Protein A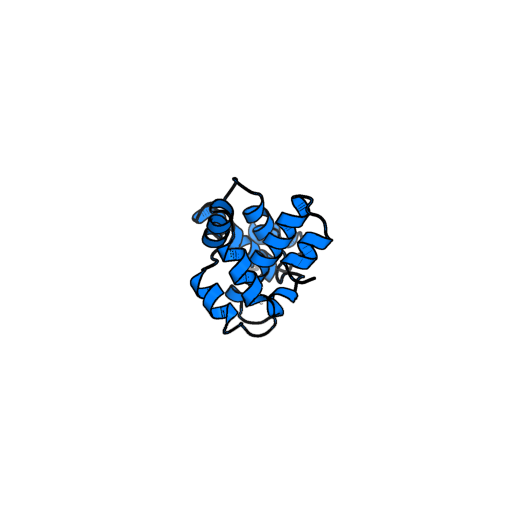F-A0A7S1G8Y1-F1 (afdb_monomer_lite)

Organism: NCBI:txid1486930

Secondary structure (DSSP, 8-state):
------------HHHHHHSSSSS-HHHHHHHHHHHHHHHHH----SSTHHHHHHHS-SS-S-GGGGG-HHHHHHHHHTS-HHHHHHHHHTT--HHHHHHHHHSPPPTT-SHHHHHHHHHHHHHHHHHHHHTT--HHHHHHHHT-

InterPro domains:
  IPR002298 DNA polymerase A [PTHR10133] (12-143)
  IPR048960 POLQ-like, helical domain [PF21099] (28-143)

Foldseek 3Di:
DDDDPPPDDDQDPLRVVVVDDPDDPVQSVVLVVQVVLCVVLHDQPVACLLVQLSVADVQHPDLCCQVQLLLLLVVLVPDDPSLVVSCVSSPHDSVVSVVCSPVNDPRVDPPPVNSSSSSSLVSVLVRCVVVVHDPVVSCVSRPD

Sequence (144 aa):
AGLEPSRLLRATTLGVATSRPTLQLTTALAVLADLRHARAHGFAVDSDLHLLFLLTPRPPPIQTVDQFWQRFQRIFDGLPAGLRRVGTLVGISAERLRHWAHHPPPFGGGGAEAERYRRFFAALVLLDVIEEKKVATVASEYGQ

Radius of gyration: 18.81 Å; chains: 1; bounding box: 52×34×62 Å

Structure (mmCIF, N/CA/C/O backbone):
data_AF-A0A7S1G8Y1-F1
#
_entry.id   AF-A0A7S1G8Y1-F1
#
loop_
_atom_site.group_PDB
_atom_site.id
_atom_site.type_symbol
_atom_site.label_atom_id
_atom_site.label_alt_id
_atom_site.label_comp_id
_atom_site.label_asym_id
_atom_site.label_entity_id
_atom_site.label_seq_id
_atom_site.pdbx_PDB_ins_code
_atom_site.Cartn_x
_atom_site.Cartn_y
_atom_site.Cartn_z
_atom_site.occupancy
_atom_site.B_iso_or_equiv
_atom_site.auth_seq_id
_atom_site.auth_comp_id
_atom_site.auth_asym_id
_atom_site.auth_atom_id
_atom_site.pdbx_PDB_model_num
ATOM 1 N N . ALA A 1 1 ? 38.124 13.990 -41.630 1.00 40.41 1 ALA A N 1
ATOM 2 C CA . ALA A 1 1 ? 37.308 12.870 -41.125 1.00 40.41 1 ALA A CA 1
ATOM 3 C C . ALA A 1 1 ? 35.914 13.413 -40.848 1.00 40.41 1 ALA A C 1
ATOM 5 O O . ALA A 1 1 ? 35.778 14.264 -39.978 1.00 40.41 1 ALA A O 1
ATOM 6 N N . GLY A 1 2 ? 34.935 13.056 -41.683 1.00 46.19 2 GLY A N 1
ATOM 7 C CA . GLY A 1 2 ? 33.567 13.562 -41.583 1.00 46.19 2 GLY A CA 1
ATOM 8 C C . GLY A 1 2 ? 32.879 12.995 -40.348 1.00 46.19 2 GLY A C 1
ATOM 9 O O . GLY A 1 2 ? 32.846 11.782 -40.164 1.00 46.19 2 GLY A O 1
ATOM 10 N N . LEU A 1 3 ? 32.373 13.873 -39.486 1.00 56.28 3 LEU A N 1
ATOM 11 C CA . LEU A 1 3 ? 31.425 13.486 -38.451 1.00 56.28 3 LEU A CA 1
ATOM 12 C C . LEU A 1 3 ? 30.103 13.177 -39.159 1.00 56.28 3 LEU A C 1
ATOM 14 O O . LEU A 1 3 ? 29.424 14.088 -39.628 1.00 56.28 3 LEU A O 1
ATOM 18 N N . GLU A 1 4 ? 29.791 11.886 -39.275 1.00 58.66 4 GLU A N 1
ATOM 19 C CA . GLU A 1 4 ? 28.473 11.374 -39.659 1.00 58.66 4 GLU A CA 1
ATOM 20 C C . GLU A 1 4 ? 27.375 12.129 -38.894 1.00 58.66 4 GLU A C 1
ATOM 22 O O . GLU A 1 4 ? 27.573 12.418 -37.706 1.00 58.66 4 GLU A O 1
ATOM 27 N N . PRO A 1 5 ? 26.233 12.456 -39.533 1.00 55.03 5 PRO A N 1
ATOM 28 C CA . PRO A 1 5 ? 25.178 13.234 -38.906 1.00 55.03 5 PRO A CA 1
ATOM 29 C C . PRO A 1 5 ? 24.792 12.558 -37.596 1.00 55.03 5 PRO A C 1
ATOM 31 O O . PRO A 1 5 ? 24.310 11.424 -37.548 1.00 55.03 5 PRO A O 1
ATOM 34 N N . SER A 1 6 ? 25.098 13.271 -36.523 1.00 58.56 6 SER A N 1
ATOM 35 C CA . SER A 1 6 ? 24.858 12.922 -35.139 1.00 58.56 6 SER A CA 1
ATOM 36 C C . SER A 1 6 ? 23.475 12.292 -35.007 1.00 58.56 6 SER A C 1
ATOM 38 O O . SER A 1 6 ? 22.471 12.918 -35.341 1.00 58.56 6 SER A O 1
ATOM 40 N N . ARG A 1 7 ? 23.408 11.041 -34.529 1.00 65.00 7 ARG A N 1
ATOM 41 C CA . ARG A 1 7 ? 22.146 10.394 -34.142 1.00 65.00 7 ARG A CA 1
ATOM 42 C C . ARG A 1 7 ? 21.418 11.328 -33.176 1.00 65.00 7 ARG A C 1
ATOM 44 O O . ARG A 1 7 ? 21.770 11.397 -32.000 1.00 65.00 7 ARG A O 1
ATOM 51 N N . LEU A 1 8 ? 20.441 12.073 -33.685 1.00 79.94 8 LEU A N 1
ATOM 52 C CA . LEU A 1 8 ? 19.657 13.021 -32.906 1.00 79.94 8 LEU A CA 1
ATOM 53 C C . LEU A 1 8 ? 18.824 12.229 -31.894 1.00 79.94 8 LEU A C 1
ATOM 55 O O . LEU A 1 8 ? 17.793 11.648 -32.227 1.00 79.94 8 LEU A O 1
ATOM 59 N N . LEU A 1 9 ? 19.297 12.172 -30.649 1.00 83.00 9 LEU A N 1
ATOM 60 C CA . LEU A 1 9 ? 18.552 11.591 -29.540 1.00 83.00 9 LEU A CA 1
ATOM 61 C C . LEU A 1 9 ? 17.440 12.562 -29.138 1.00 83.00 9 LEU A C 1
ATOM 63 O O . LEU A 1 9 ? 17.706 13.701 -28.754 1.00 83.00 9 LEU A O 1
ATOM 67 N N . ARG A 1 10 ? 16.187 12.106 -29.205 1.00 85.75 10 ARG A N 1
ATOM 68 C CA . ARG A 1 10 ? 15.021 12.862 -28.738 1.00 85.75 10 ARG A CA 1
ATOM 69 C C . ARG A 1 10 ? 14.449 12.195 -27.496 1.00 85.75 10 ARG A C 1
ATOM 71 O O . ARG A 1 10 ? 14.230 10.985 -27.485 1.00 85.75 10 ARG A O 1
ATOM 78 N N . ALA A 1 11 ? 14.195 12.985 -26.457 1.00 84.06 11 ALA A N 1
ATOM 79 C CA . ALA A 1 11 ? 13.552 12.480 -25.254 1.00 84.06 11 ALA A CA 1
ATOM 80 C C . ALA A 1 11 ? 12.153 11.929 -25.584 1.00 84.06 11 ALA A C 1
ATOM 82 O O . ALA A 1 11 ? 11.384 12.546 -26.324 1.00 84.06 11 ALA A O 1
ATOM 83 N N . THR A 1 12 ? 11.823 10.761 -25.030 1.00 88.25 12 THR A N 1
ATOM 84 C CA . THR A 1 12 ? 10.472 10.183 -25.104 1.00 88.25 12 THR A CA 1
ATOM 85 C C . THR A 1 12 ? 9.502 10.985 -24.233 1.00 88.25 12 THR A C 1
ATOM 87 O O . THR A 1 12 ? 9.942 11.759 -23.390 1.00 88.25 12 THR A O 1
ATOM 90 N N . THR A 1 13 ? 8.183 10.784 -24.353 1.00 87.00 13 THR A N 1
ATOM 91 C CA . THR A 1 13 ? 7.205 11.436 -23.453 1.00 87.00 13 THR A CA 1
ATOM 92 C C . THR A 1 13 ? 7.492 11.140 -21.982 1.00 87.00 13 THR A C 1
ATOM 94 O O . THR A 1 13 ? 7.416 12.040 -21.152 1.00 87.00 13 THR A O 1
ATOM 97 N N . LEU A 1 14 ? 7.888 9.899 -21.668 1.00 84.19 14 LEU A N 1
ATOM 98 C CA . LEU A 1 14 ? 8.368 9.547 -20.334 1.00 84.19 14 LEU A CA 1
ATOM 99 C C . LEU A 1 14 ? 9.633 10.336 -19.993 1.00 84.19 14 LEU A C 1
ATOM 101 O O . LEU A 1 14 ? 9.671 10.960 -18.946 1.00 84.19 14 LEU A O 1
ATOM 105 N N . GLY A 1 15 ? 10.619 10.362 -20.895 1.00 83.88 15 GLY A N 1
ATOM 106 C CA . GLY A 1 15 ? 11.862 11.114 -20.720 1.00 83.88 15 GLY A CA 1
ATOM 107 C C . GLY A 1 15 ? 11.631 12.603 -20.458 1.00 83.88 15 GLY A C 1
ATOM 108 O O . GLY A 1 15 ? 12.273 13.169 -19.584 1.00 83.88 15 GLY A O 1
ATOM 109 N N . VAL A 1 16 ? 10.674 13.228 -21.148 1.00 85.00 16 VAL A N 1
ATOM 110 C CA . VAL A 1 16 ? 10.263 14.621 -20.920 1.00 85.00 16 VAL A CA 1
ATOM 111 C C . VAL A 1 16 ? 9.557 14.767 -19.569 1.00 85.00 16 VAL A C 1
ATOM 113 O O . VAL A 1 16 ? 9.909 15.660 -18.801 1.00 85.00 16 VAL A O 1
ATOM 116 N N . ALA A 1 17 ? 8.624 13.874 -19.233 1.00 81.94 17 ALA A N 1
ATOM 117 C CA . ALA A 1 17 ? 7.931 13.887 -17.943 1.00 81.94 17 ALA A CA 1
ATOM 118 C C . ALA A 1 17 ? 8.887 13.675 -16.753 1.00 81.94 17 ALA A C 1
ATOM 120 O O . ALA A 1 17 ? 8.696 14.288 -15.708 1.00 81.94 17 ALA A O 1
ATOM 121 N N . THR A 1 18 ? 9.939 12.865 -16.917 1.00 78.88 18 THR A N 1
ATOM 122 C CA . THR A 1 18 ? 10.990 12.638 -15.911 1.00 78.88 18 THR A CA 1
ATOM 123 C C . THR A 1 18 ? 12.106 13.675 -15.962 1.00 78.88 18 THR A C 1
ATOM 125 O O . THR A 1 18 ? 12.836 13.810 -14.991 1.00 78.88 18 THR A O 1
ATOM 128 N N . SER A 1 19 ? 12.250 14.422 -17.063 1.00 72.69 19 SER A N 1
ATOM 129 C CA . SER A 1 19 ? 13.254 15.495 -17.173 1.00 72.69 19 SER A CA 1
ATOM 130 C C . SER A 1 19 ? 12.957 16.679 -16.253 1.00 72.69 19 SER A C 1
ATOM 132 O O . SER A 1 19 ? 13.813 17.540 -16.068 1.00 72.69 19 SER A O 1
ATOM 134 N N . ARG A 1 20 ? 11.736 16.738 -15.702 1.00 65.62 20 ARG A N 1
ATOM 135 C CA . ARG A 1 20 ? 11.214 17.880 -14.951 1.00 65.62 20 ARG A CA 1
ATOM 136 C C . ARG A 1 20 ? 10.848 17.686 -13.467 1.00 65.62 20 ARG A C 1
ATOM 138 O O . ARG A 1 20 ? 10.391 18.683 -12.917 1.00 65.62 20 ARG A O 1
ATOM 145 N N . PRO A 1 21 ? 11.072 16.558 -12.756 1.00 57.44 21 PRO A N 1
ATOM 146 C CA . PRO A 1 21 ? 10.868 16.599 -11.305 1.00 57.44 21 PRO A CA 1
ATOM 147 C C . PRO A 1 21 ? 11.940 15.928 -10.432 1.00 57.44 21 PRO A C 1
ATOM 149 O O . PRO A 1 21 ? 12.730 15.093 -10.855 1.00 57.44 21 PRO A O 1
ATOM 152 N N . THR A 1 22 ? 11.851 16.314 -9.162 1.00 65.12 22 THR A N 1
ATOM 153 C CA . THR A 1 22 ? 12.430 15.876 -7.876 1.00 65.12 22 THR A CA 1
ATOM 154 C C . THR A 1 22 ? 12.560 14.364 -7.597 1.00 65.12 22 THR A C 1
ATOM 156 O O . THR A 1 22 ? 12.788 13.976 -6.452 1.00 65.12 22 THR A O 1
ATOM 159 N N . LEU A 1 23 ? 12.420 13.492 -8.598 1.00 68.75 23 LEU A N 1
ATOM 160 C CA . LEU A 1 23 ? 12.426 12.032 -8.469 1.00 68.75 23 LEU A CA 1
ATOM 161 C C . LEU A 1 23 ? 13.550 11.421 -9.312 1.00 68.75 23 LEU A C 1
ATOM 163 O O . LEU A 1 23 ? 13.747 11.784 -10.469 1.00 68.75 23 LEU A O 1
ATOM 167 N N . GLN A 1 24 ? 14.262 10.441 -8.756 1.00 82.44 24 GLN A N 1
ATOM 168 C CA . GLN A 1 24 ? 15.262 9.681 -9.507 1.00 82.44 24 GLN A CA 1
ATOM 169 C C . GLN A 1 24 ? 14.594 8.859 -10.627 1.00 82.44 24 GLN A C 1
ATOM 171 O O . GLN A 1 24 ? 13.465 8.388 -10.477 1.00 82.44 24 GLN A O 1
ATOM 176 N N . LEU A 1 25 ? 15.293 8.648 -11.753 1.00 84.94 25 LEU A N 1
ATOM 177 C CA . LEU A 1 25 ? 14.766 7.903 -12.913 1.00 84.94 25 LEU A CA 1
ATOM 178 C C . LEU A 1 25 ? 14.268 6.498 -12.535 1.00 84.94 25 LEU A C 1
ATOM 180 O O . LEU A 1 25 ? 13.235 6.046 -13.026 1.00 84.94 25 LEU A O 1
ATOM 184 N N . THR A 1 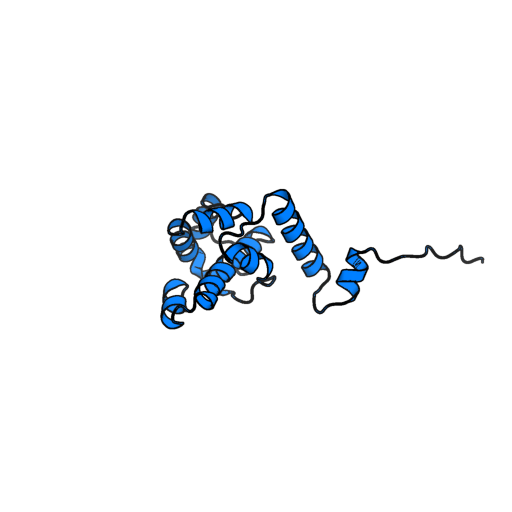26 ? 14.985 5.823 -11.637 1.00 84.69 26 THR A N 1
ATOM 185 C CA . THR A 1 26 ? 14.606 4.519 -11.078 1.00 84.69 26 THR A CA 1
ATOM 186 C C . THR A 1 26 ? 13.249 4.582 -10.377 1.00 84.69 26 THR A C 1
ATOM 188 O O . THR A 1 26 ? 12.371 3.764 -10.656 1.00 84.69 26 THR A O 1
ATOM 191 N N . THR A 1 27 ? 13.028 5.599 -9.543 1.00 83.88 27 THR A N 1
ATOM 192 C CA . THR A 1 27 ? 11.746 5.850 -8.875 1.00 83.88 27 THR A 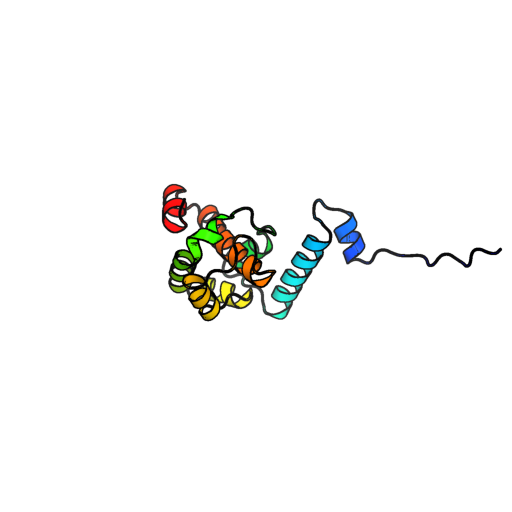CA 1
ATOM 193 C C . THR A 1 27 ? 10.640 6.155 -9.882 1.00 83.88 27 THR A C 1
ATOM 195 O O . THR A 1 27 ? 9.540 5.620 -9.763 1.00 83.88 27 THR A O 1
ATOM 198 N N . ALA A 1 28 ? 10.920 6.956 -10.912 1.00 86.44 28 ALA A N 1
ATOM 199 C CA . ALA A 1 28 ? 9.934 7.283 -11.940 1.00 86.44 28 ALA A CA 1
ATOM 200 C C . ALA A 1 28 ? 9.486 6.053 -12.749 1.00 86.44 28 ALA A C 1
ATOM 202 O O . ALA A 1 28 ? 8.295 5.896 -13.029 1.00 86.44 28 ALA A O 1
ATOM 203 N N . LEU A 1 29 ? 10.414 5.152 -13.088 1.00 89.00 29 LEU A N 1
ATOM 204 C CA . LEU A 1 29 ? 10.091 3.882 -13.744 1.00 89.00 29 LEU A CA 1
ATOM 205 C C . LEU A 1 29 ? 9.231 2.982 -12.849 1.00 89.00 29 LEU A C 1
ATOM 207 O O . LEU A 1 29 ? 8.270 2.387 -13.338 1.00 89.00 29 LEU A O 1
ATOM 211 N N . ALA A 1 30 ? 9.529 2.922 -11.549 1.00 87.50 30 ALA A N 1
ATOM 212 C CA . ALA A 1 30 ? 8.729 2.167 -10.587 1.00 87.50 30 ALA A CA 1
ATOM 213 C C . ALA A 1 30 ? 7.308 2.737 -10.441 1.00 87.50 30 ALA A C 1
ATOM 215 O O . ALA A 1 30 ? 6.336 1.986 -10.456 1.00 87.50 30 ALA A O 1
ATOM 216 N N . VAL A 1 31 ? 7.163 4.065 -10.374 1.00 88.75 31 VAL A N 1
ATOM 217 C CA . VAL A 1 31 ? 5.848 4.731 -10.355 1.00 88.75 31 VAL A CA 1
ATOM 218 C C . VAL A 1 31 ? 5.066 4.430 -11.632 1.00 88.75 31 VAL A C 1
ATOM 220 O O . VAL A 1 31 ? 3.893 4.070 -11.566 1.00 88.75 31 VAL A O 1
ATOM 223 N N . LEU A 1 32 ? 5.707 4.511 -12.802 1.00 90.31 32 LEU A N 1
ATOM 224 C CA . LEU A 1 32 ? 5.057 4.162 -14.064 1.00 90.31 32 LEU A CA 1
ATOM 225 C C . LEU A 1 32 ? 4.593 2.699 -14.089 1.00 90.31 32 LEU A C 1
ATOM 227 O O . LEU A 1 32 ? 3.528 2.413 -14.639 1.00 90.31 32 LEU A O 1
ATOM 231 N N . ALA A 1 33 ? 5.377 1.778 -13.525 1.00 91.25 33 ALA A N 1
ATOM 232 C CA . ALA A 1 33 ? 5.009 0.368 -13.435 1.00 91.25 33 ALA A CA 1
ATOM 233 C C . ALA A 1 33 ? 3.753 0.167 -12.575 1.00 91.25 33 ALA A C 1
ATOM 235 O O . ALA A 1 33 ? 2.816 -0.490 -13.028 1.00 91.25 33 ALA A O 1
ATOM 236 N N . ASP A 1 34 ? 3.682 0.799 -11.402 1.00 92.19 34 ASP A N 1
ATOM 237 C CA . ASP A 1 34 ? 2.496 0.749 -10.540 1.00 92.19 34 ASP A CA 1
ATOM 238 C C . ASP A 1 34 ? 1.261 1.359 -11.221 1.00 92.19 34 ASP A C 1
ATOM 240 O O . ASP A 1 34 ? 0.186 0.763 -11.199 1.00 92.19 34 ASP A O 1
ATOM 244 N N . LEU A 1 35 ? 1.407 2.504 -11.899 1.00 93.44 35 LEU A N 1
ATOM 245 C CA . LEU A 1 35 ? 0.300 3.134 -12.629 1.00 93.44 35 LEU A CA 1
ATOM 246 C C . LEU A 1 35 ? -0.207 2.255 -13.778 1.00 93.44 35 LEU A C 1
ATOM 248 O O . LEU A 1 35 ? -1.414 2.135 -13.999 1.00 93.44 35 LEU A O 1
ATOM 252 N N . ARG A 1 36 ? 0.704 1.607 -14.512 1.00 93.81 36 ARG A N 1
ATOM 253 C CA . ARG A 1 36 ? 0.339 0.638 -15.554 1.00 93.81 36 ARG A CA 1
ATOM 254 C C . ARG A 1 36 ? -0.363 -0.577 -14.960 1.00 93.81 36 ARG A C 1
ATOM 256 O O . ARG A 1 36 ? -1.337 -1.036 -15.552 1.00 93.81 36 ARG A O 1
ATOM 263 N N . HIS A 1 37 ? 0.098 -1.061 -13.808 1.00 93.12 37 HIS A N 1
ATOM 264 C CA . HIS A 1 37 ? -0.531 -2.167 -13.096 1.00 93.12 37 HIS A CA 1
ATOM 265 C C . HIS A 1 37 ? -1.964 -1.819 -12.684 1.00 93.12 37 HIS A C 1
ATOM 267 O O . HIS A 1 37 ? -2.878 -2.562 -13.035 1.00 93.12 37 HIS A O 1
ATOM 273 N N . ALA A 1 38 ? -2.171 -0.675 -12.026 1.00 94.25 38 ALA A N 1
ATOM 274 C CA . ALA A 1 38 ? -3.493 -0.201 -11.615 1.00 94.25 38 ALA A CA 1
ATOM 275 C C . ALA A 1 38 ? -4.436 -0.019 -12.814 1.00 94.25 38 ALA A C 1
ATOM 277 O O . ALA A 1 38 ? -5.596 -0.421 -12.770 1.00 94.25 38 ALA A O 1
ATOM 278 N N . ARG A 1 39 ? -3.933 0.513 -13.936 1.00 94.44 39 ARG A N 1
ATOM 279 C CA . ARG A 1 39 ? -4.732 0.655 -15.162 1.00 94.44 39 ARG A CA 1
ATOM 280 C C . ARG A 1 39 ? -5.142 -0.692 -15.765 1.00 94.44 39 ARG A C 1
ATOM 282 O O . ARG A 1 39 ? -6.226 -0.789 -16.323 1.00 94.44 39 ARG A O 1
ATOM 289 N N . ALA A 1 40 ? -4.273 -1.700 -15.699 1.00 94.31 40 ALA A N 1
ATOM 290 C CA . ALA A 1 40 ? -4.527 -3.012 -16.291 1.00 94.31 40 ALA A CA 1
ATOM 291 C C . ALA A 1 40 ? -5.411 -3.914 -15.413 1.00 94.31 40 ALA A C 1
ATOM 293 O O . ALA A 1 40 ? -6.225 -4.660 -15.946 1.00 94.31 40 ALA A O 1
ATOM 294 N N . HIS A 1 41 ? -5.264 -3.838 -14.088 1.00 91.06 41 HIS A N 1
ATOM 295 C CA . HIS A 1 41 ? -5.924 -4.745 -13.137 1.00 91.06 41 HIS A CA 1
ATOM 296 C C . HIS A 1 41 ? -7.087 -4.093 -12.380 1.00 91.06 41 HIS A C 1
ATOM 298 O O . HIS A 1 41 ? -7.772 -4.759 -11.609 1.00 91.06 41 HIS A O 1
ATOM 304 N N . GLY A 1 42 ? -7.330 -2.804 -12.620 1.00 92.88 42 GLY A N 1
ATOM 305 C CA . GLY A 1 42 ? -8.382 -2.032 -11.979 1.00 92.88 42 GLY A CA 1
ATOM 306 C C . GLY A 1 42 ? -7.863 -1.172 -10.830 1.00 92.88 42 GLY A C 1
ATOM 307 O O . GLY A 1 42 ? -6.936 -1.527 -10.098 1.00 92.88 42 GLY A O 1
ATOM 308 N N . PHE A 1 43 ? -8.509 -0.023 -10.669 1.00 94.31 43 PHE A N 1
ATOM 309 C CA . PHE A 1 43 ? -8.251 0.932 -9.602 1.00 94.31 43 PHE A CA 1
ATOM 310 C C . PHE A 1 43 ? -9.461 0.967 -8.666 1.00 94.31 43 PHE A C 1
ATOM 312 O O . PHE A 1 43 ? -10.602 1.048 -9.120 1.00 94.31 43 PHE A O 1
ATOM 319 N N . ALA A 1 44 ? -9.215 0.853 -7.363 1.00 95.12 44 ALA A N 1
ATOM 320 C CA . ALA A 1 44 ? -10.272 0.871 -6.361 1.00 95.12 44 ALA A CA 1
ATOM 321 C C . ALA A 1 44 ? -10.572 2.323 -5.985 1.00 95.12 44 ALA A C 1
ATOM 323 O O . ALA A 1 44 ? -9.664 3.040 -5.577 1.00 95.12 44 ALA A O 1
ATOM 324 N N . VAL A 1 45 ? -11.827 2.734 -6.162 1.00 93.19 45 VAL A N 1
ATOM 325 C CA . VAL A 1 45 ? -12.315 4.104 -5.908 1.00 93.19 45 VAL A CA 1
ATOM 326 C C . VAL A 1 45 ? -13.220 4.188 -4.679 1.00 93.19 45 VAL A C 1
ATOM 328 O O . VAL A 1 45 ? -13.656 5.265 -4.301 1.00 93.19 45 VAL A O 1
ATOM 331 N N . ASP A 1 46 ? -13.529 3.043 -4.075 1.00 92.38 46 ASP A N 1
ATOM 332 C CA . ASP A 1 46 ? -14.364 2.908 -2.883 1.00 92.38 46 ASP A CA 1
ATOM 333 C C . ASP A 1 46 ? -13.637 3.304 -1.588 1.00 92.38 46 ASP A C 1
ATOM 335 O O . ASP A 1 46 ? -14.275 3.434 -0.546 1.00 92.38 46 ASP A O 1
ATOM 339 N N . SER A 1 47 ? -12.318 3.509 -1.646 1.00 94.88 47 SER A N 1
ATOM 340 C CA . SER A 1 47 ? -11.529 4.111 -0.573 1.00 94.88 47 SER A CA 1
ATOM 341 C C . SER A 1 47 ? -10.266 4.782 -1.109 1.00 94.88 47 SER A C 1
ATOM 343 O O . SER A 1 47 ? -9.789 4.470 -2.204 1.00 94.88 47 SER A O 1
ATOM 345 N N . ASP A 1 48 ? -9.661 5.635 -0.286 1.00 97.38 48 ASP A N 1
ATOM 346 C CA . ASP A 1 48 ? -8.410 6.321 -0.621 1.00 97.38 48 ASP A CA 1
ATOM 347 C C . ASP A 1 48 ? -7.174 5.411 -0.536 1.00 97.38 48 ASP A C 1
ATOM 349 O O . ASP A 1 48 ? -6.083 5.802 -0.948 1.00 97.38 48 ASP A O 1
ATOM 353 N N . LEU A 1 49 ? -7.311 4.165 -0.063 1.00 97.94 49 LEU A N 1
ATOM 354 C CA . LEU A 1 49 ? -6.173 3.273 0.185 1.00 97.94 49 LEU A CA 1
ATOM 355 C C . LEU A 1 49 ? -5.352 2.975 -1.079 1.00 97.94 49 LEU A C 1
ATOM 357 O O . LEU A 1 49 ? -4.123 2.928 -1.017 1.00 97.94 49 LEU A O 1
ATOM 361 N N . HIS A 1 50 ? -6.000 2.780 -2.234 1.00 97.38 50 HIS A N 1
ATOM 362 C CA . HIS A 1 50 ? -5.274 2.518 -3.484 1.00 97.38 50 HIS A CA 1
ATOM 363 C C . HIS A 1 50 ? -4.493 3.768 -3.914 1.00 97.38 50 HIS A C 1
ATOM 365 O O . HIS A 1 50 ? -3.324 3.671 -4.294 1.00 97.38 50 HIS A O 1
ATOM 371 N N . LEU A 1 51 ? -5.103 4.951 -3.793 1.00 96.25 51 LEU A N 1
ATOM 372 C CA . LEU A 1 51 ? -4.435 6.218 -4.075 1.00 96.25 51 LEU A CA 1
ATOM 373 C C . LEU A 1 51 ? -3.241 6.430 -3.135 1.00 96.25 51 LEU A C 1
ATOM 375 O O . LEU A 1 51 ? -2.135 6.701 -3.602 1.00 96.25 51 LEU A O 1
ATOM 379 N N . LEU A 1 52 ? -3.431 6.226 -1.831 1.00 96.56 52 LEU A N 1
ATOM 380 C CA . LEU A 1 52 ? -2.372 6.319 -0.828 1.00 96.56 52 LEU A CA 1
ATOM 381 C C . LEU A 1 52 ? -1.228 5.346 -1.109 1.00 96.56 52 LEU A C 1
ATOM 383 O O . LEU A 1 52 ? -0.064 5.732 -1.006 1.00 96.56 52 LEU A O 1
ATOM 387 N N . PHE A 1 53 ? -1.516 4.114 -1.536 1.00 95.56 53 PHE A N 1
ATOM 388 C CA . PHE A 1 53 ? -0.478 3.169 -1.950 1.00 95.56 53 PHE A CA 1
ATOM 389 C C . PHE A 1 53 ? 0.353 3.702 -3.128 1.00 95.56 53 PHE A C 1
ATOM 391 O O . PHE A 1 53 ? 1.581 3.600 -3.108 1.00 95.56 53 PHE A O 1
ATOM 398 N N . LEU A 1 54 ? -0.276 4.306 -4.142 1.00 94.19 54 LEU A N 1
ATOM 399 C CA . LEU A 1 54 ? 0.440 4.905 -5.277 1.00 94.19 54 LEU A CA 1
ATOM 400 C C . LEU A 1 54 ? 1.285 6.116 -4.857 1.00 94.19 54 LEU A C 1
ATOM 402 O O . LEU A 1 54 ? 2.391 6.286 -5.371 1.00 94.19 54 LEU A O 1
ATOM 406 N N . LEU A 1 55 ? 0.792 6.915 -3.906 1.00 91.81 55 LEU A N 1
ATOM 407 C CA . LEU A 1 55 ? 1.477 8.096 -3.371 1.00 91.81 55 LEU A CA 1
ATOM 408 C C . LEU A 1 55 ? 2.557 7.761 -2.333 1.00 91.81 55 LEU A C 1
ATOM 410 O O . LEU A 1 55 ? 3.427 8.588 -2.065 1.00 91.81 55 LEU A O 1
ATOM 414 N N . THR A 1 56 ? 2.538 6.554 -1.762 1.00 92.06 56 THR A N 1
ATOM 415 C CA . THR A 1 56 ? 3.513 6.140 -0.750 1.00 92.06 56 THR A CA 1
ATOM 416 C C . THR A 1 56 ? 4.919 6.080 -1.367 1.00 92.06 56 THR A C 1
ATOM 418 O O . THR A 1 56 ? 5.115 5.341 -2.345 1.00 92.06 56 THR A O 1
ATOM 421 N N . PRO A 1 57 ? 5.911 6.807 -0.810 1.00 86.44 57 PRO A N 1
ATOM 422 C CA . PRO A 1 57 ? 7.267 6.866 -1.353 1.00 86.44 57 PRO A CA 1
ATOM 423 C C . PRO A 1 57 ? 7.965 5.507 -1.482 1.00 86.44 57 PRO A C 1
ATOM 425 O O . PRO A 1 57 ? 7.561 4.506 -0.883 1.00 86.44 57 PRO A O 1
ATOM 428 N N . ARG A 1 58 ? 9.039 5.493 -2.279 1.00 84.19 58 ARG A N 1
ATOM 429 C CA . ARG A 1 58 ? 9.902 4.332 -2.530 1.00 84.19 58 ARG A CA 1
ATOM 430 C C . ARG A 1 58 ? 11.368 4.653 -2.242 1.00 84.19 58 ARG A C 1
ATOM 432 O O . ARG A 1 58 ? 11.909 5.510 -2.943 1.00 84.19 58 ARG A O 1
ATOM 439 N N . PRO A 1 59 ? 12.015 3.961 -1.286 1.00 77.50 59 PRO A N 1
ATOM 440 C CA . PRO A 1 59 ? 11.392 3.121 -0.257 1.00 77.50 59 PRO A CA 1
ATOM 441 C C . PRO A 1 59 ? 10.485 3.962 0.668 1.00 77.50 59 PRO A C 1
ATOM 443 O O . PRO A 1 59 ? 10.630 5.187 0.718 1.00 77.50 59 PRO A O 1
ATOM 446 N N . PRO A 1 60 ? 9.535 3.349 1.394 1.00 75.25 60 PRO A N 1
ATOM 447 C CA . PRO A 1 60 ? 8.723 4.093 2.347 1.00 75.25 60 PRO A CA 1
ATOM 448 C C . PRO A 1 60 ? 9.611 4.632 3.484 1.00 75.25 60 PRO A C 1
ATOM 450 O O . PRO A 1 60 ? 10.541 3.943 3.908 1.00 75.25 60 PRO A O 1
ATOM 453 N N . PRO A 1 61 ? 9.324 5.834 4.019 1.00 67.62 61 PRO A N 1
ATOM 454 C CA . PRO A 1 61 ? 10.111 6.421 5.110 1.00 67.62 61 PRO A CA 1
ATOM 455 C C . PRO A 1 61 ? 9.971 5.630 6.421 1.00 67.62 61 PRO A C 1
ATOM 457 O O . PRO A 1 61 ? 10.805 5.727 7.316 1.00 67.62 61 PRO A O 1
ATOM 460 N N . ILE A 1 62 ? 8.912 4.825 6.521 1.00 64.25 62 ILE A N 1
ATOM 461 C CA . ILE A 1 62 ? 8.583 4.001 7.675 1.00 64.25 62 ILE A CA 1
ATOM 462 C C . ILE A 1 62 ? 9.362 2.680 7.578 1.00 64.25 62 ILE A C 1
ATOM 464 O O . ILE A 1 62 ? 8.919 1.724 6.942 1.00 64.25 62 ILE A O 1
ATOM 468 N N . GLN A 1 63 ? 10.528 2.621 8.227 1.00 65.06 63 GLN A N 1
ATOM 469 C CA . GLN A 1 63 ? 11.320 1.388 8.366 1.00 65.06 63 GLN A CA 1
ATOM 470 C C . GLN A 1 63 ? 10.744 0.419 9.416 1.00 65.06 63 GLN A C 1
ATOM 472 O O . GLN A 1 63 ? 11.220 -0.702 9.555 1.00 65.06 63 GLN A O 1
ATOM 477 N N . THR A 1 64 ? 9.703 0.808 10.159 1.00 64.06 64 THR A N 1
ATOM 478 C CA . THR A 1 64 ? 9.173 -0.005 11.264 1.00 64.06 64 THR A CA 1
ATOM 479 C C . THR A 1 64 ? 8.464 -1.282 10.821 1.00 64.06 64 THR A C 1
ATOM 481 O O . THR A 1 64 ? 8.402 -2.220 11.610 1.00 64.06 64 THR A O 1
ATOM 484 N N . VAL A 1 65 ? 8.014 -1.400 9.562 1.00 67.62 65 VAL A N 1
ATOM 485 C CA . VAL A 1 65 ? 7.441 -2.665 9.043 1.00 67.62 65 VAL A CA 1
ATOM 486 C C . VAL A 1 65 ? 8.391 -3.837 9.246 1.00 67.62 65 VAL A C 1
ATOM 488 O O . VAL A 1 65 ? 7.937 -4.934 9.561 1.00 67.62 65 VAL A O 1
ATOM 491 N N . ASP A 1 66 ? 9.700 -3.600 9.123 1.00 79.31 66 ASP A N 1
ATOM 492 C CA . ASP A 1 66 ? 10.719 -4.632 9.305 1.00 79.31 66 ASP A CA 1
ATOM 493 C C . ASP A 1 66 ? 10.646 -5.330 10.671 1.00 79.31 66 ASP A C 1
ATOM 495 O O . ASP A 1 66 ? 11.080 -6.472 10.797 1.00 79.31 66 ASP A O 1
ATOM 499 N N . GLN A 1 67 ? 10.058 -4.675 11.674 1.00 79.88 67 GLN A N 1
ATOM 500 C CA . GLN A 1 67 ? 9.900 -5.190 13.035 1.00 79.88 67 GLN A CA 1
ATOM 501 C C . GLN A 1 67 ? 8.473 -5.691 13.323 1.00 79.88 67 GLN A C 1
ATOM 503 O O . GLN A 1 67 ? 8.228 -6.288 14.370 1.00 79.88 67 GLN A O 1
ATOM 508 N N . PHE A 1 68 ? 7.521 -5.479 12.407 1.00 88.06 68 PHE A N 1
ATOM 509 C CA . PHE A 1 68 ? 6.087 -5.636 12.670 1.00 88.06 68 PHE A CA 1
ATOM 510 C C . PHE A 1 68 ? 5.353 -6.540 11.669 1.00 88.06 68 PHE A C 1
ATOM 512 O O . PHE A 1 68 ? 4.136 -6.437 11.532 1.00 88.06 68 PHE A O 1
ATOM 519 N N . TRP A 1 69 ? 6.035 -7.485 11.016 1.00 93.00 69 TRP A N 1
ATOM 520 C CA . TRP A 1 69 ? 5.416 -8.411 10.051 1.00 93.00 69 TRP A CA 1
ATOM 521 C C . TRP A 1 69 ? 4.235 -9.222 10.612 1.00 93.00 69 TRP A C 1
ATOM 523 O O . TRP A 1 69 ? 3.202 -9.333 9.956 1.00 93.00 69 TRP A O 1
ATOM 533 N N . GLN A 1 70 ? 4.330 -9.720 11.850 1.00 93.94 70 GLN A N 1
ATOM 534 C CA . GLN A 1 70 ? 3.217 -10.420 12.519 1.00 93.94 70 GLN A CA 1
ATOM 535 C C . GLN A 1 70 ? 2.017 -9.504 12.770 1.00 93.94 70 GLN A C 1
ATOM 537 O O . GLN A 1 70 ? 0.861 -9.895 12.612 1.00 93.94 70 GLN A O 1
ATOM 542 N N . ARG A 1 71 ? 2.291 -8.253 13.152 1.00 93.12 71 ARG A N 1
ATOM 543 C CA . ARG A 1 71 ? 1.260 -7.235 13.359 1.00 93.12 71 ARG A CA 1
ATOM 544 C C . ARG A 1 71 ? 0.613 -6.842 12.037 1.00 93.12 71 ARG A C 1
ATOM 546 O O . ARG A 1 71 ? -0.607 -6.755 11.986 1.00 93.12 71 ARG A O 1
ATOM 553 N N . PHE A 1 72 ? 1.398 -6.697 10.973 1.00 94.88 72 PHE A N 1
ATOM 554 C CA . PHE A 1 72 ? 0.875 -6.479 9.631 1.00 94.88 72 PHE A CA 1
ATOM 555 C C . PHE A 1 72 ? -0.053 -7.623 9.210 1.00 94.88 72 PHE A C 1
ATOM 557 O O . PHE A 1 72 ? -1.168 -7.356 8.776 1.00 94.88 72 PHE A O 1
ATOM 564 N N . GLN A 1 73 ? 0.338 -8.882 9.413 1.00 96.06 73 GLN A N 1
ATOM 565 C CA . GLN A 1 73 ? -0.540 -10.015 9.117 1.00 96.06 73 GLN A CA 1
ATOM 566 C C . GLN A 1 73 ? -1.886 -9.912 9.849 1.00 96.06 73 GLN A C 1
ATOM 568 O O . GLN A 1 73 ? -2.932 -9.966 9.210 1.00 96.06 73 GLN A O 1
ATOM 573 N N . ARG A 1 74 ? -1.866 -9.676 11.166 1.00 96.00 74 ARG A N 1
ATOM 574 C CA . ARG A 1 74 ? -3.087 -9.512 11.969 1.00 96.00 74 ARG A CA 1
ATOM 575 C C . ARG A 1 74 ? -3.970 -8.367 11.467 1.00 96.00 74 ARG A C 1
ATOM 577 O O . ARG A 1 74 ? -5.180 -8.543 11.360 1.00 96.00 74 ARG A O 1
ATOM 584 N N . ILE A 1 75 ? -3.376 -7.212 11.164 1.00 96.06 75 ILE A N 1
ATOM 585 C CA . ILE A 1 75 ? -4.104 -6.054 10.628 1.00 96.06 75 ILE A CA 1
ATOM 586 C C . ILE A 1 75 ? -4.743 -6.421 9.289 1.00 96.06 75 ILE A C 1
ATOM 588 O O . ILE A 1 75 ? -5.934 -6.200 9.101 1.00 96.06 75 ILE A O 1
ATOM 592 N N . PHE A 1 76 ? -3.977 -7.034 8.382 1.00 97.00 76 PHE A N 1
ATOM 593 C CA . PHE A 1 76 ? -4.449 -7.432 7.057 1.00 97.00 76 PHE A CA 1
ATOM 594 C C . PHE A 1 76 ? -5.608 -8.434 7.121 1.00 97.00 76 PHE A C 1
ATOM 596 O O . PHE A 1 76 ? -6.586 -8.294 6.384 1.00 97.00 76 PHE A O 1
ATOM 603 N N . ASP A 1 77 ? -5.520 -9.419 8.017 1.00 96.00 77 ASP A N 1
ATOM 604 C CA . ASP A 1 77 ? -6.564 -10.424 8.232 1.00 96.00 77 ASP A CA 1
ATOM 605 C C . ASP A 1 77 ? -7.860 -9.792 8.779 1.00 96.00 77 ASP A C 1
ATOM 607 O O . ASP A 1 77 ? -8.955 -10.241 8.432 1.00 96.00 77 ASP A O 1
ATOM 611 N N . GLY A 1 78 ? -7.739 -8.719 9.570 1.00 96.56 78 GLY A N 1
ATOM 612 C CA . GLY A 1 78 ? -8.854 -7.942 10.121 1.00 96.56 78 GLY A CA 1
ATOM 613 C C . GLY A 1 78 ? -9.425 -6.857 9.199 1.00 96.56 78 GLY A C 1
ATOM 614 O O . GLY A 1 78 ? -10.407 -6.213 9.571 1.00 96.56 78 GLY A O 1
ATOM 615 N N . LEU A 1 79 ? -8.850 -6.631 8.011 1.00 97.12 79 LEU A N 1
ATOM 616 C CA . LEU A 1 79 ? -9.320 -5.575 7.112 1.00 97.12 79 LEU A CA 1
ATOM 617 C C . LEU A 1 79 ? -10.746 -5.842 6.597 1.00 97.12 79 LEU A C 1
ATOM 619 O O . LEU A 1 79 ? -11.069 -6.970 6.199 1.00 97.12 79 LEU A O 1
ATOM 623 N N . PRO A 1 80 ? -11.576 -4.788 6.461 1.00 96.88 80 PRO A N 1
ATOM 624 C CA . PRO A 1 80 ? -12.811 -4.859 5.693 1.00 96.88 80 PRO A CA 1
ATOM 625 C C . PRO A 1 80 ? -12.561 -5.401 4.281 1.00 96.88 80 PRO A C 1
ATOM 627 O O . PRO A 1 80 ? -11.520 -5.143 3.667 1.00 96.88 80 PRO A O 1
ATOM 630 N N . ALA A 1 81 ? -13.546 -6.112 3.723 1.00 95.75 81 ALA A N 1
ATOM 631 C CA . ALA A 1 81 ? -13.406 -6.783 2.429 1.00 95.75 81 ALA A CA 1
ATOM 632 C C . ALA A 1 81 ? -12.956 -5.840 1.294 1.00 95.75 81 ALA A C 1
ATOM 634 O O . ALA A 1 81 ? -12.140 -6.244 0.466 1.00 95.75 81 ALA A O 1
ATOM 635 N N . GLY A 1 82 ? -13.426 -4.585 1.288 1.00 95.69 82 GLY A N 1
ATOM 636 C CA . GLY A 1 82 ? -13.008 -3.560 0.324 1.00 95.69 82 GLY A CA 1
ATOM 637 C C . GLY A 1 82 ? -11.513 -3.239 0.407 1.00 95.69 82 GLY A C 1
ATOM 638 O O . GLY A 1 82 ? -10.806 -3.339 -0.593 1.00 95.69 82 GLY A O 1
ATOM 639 N N . LEU A 1 83 ? -10.992 -2.966 1.606 1.00 97.44 83 LEU A N 1
ATOM 640 C CA . LEU A 1 83 ? -9.571 -2.648 1.808 1.00 97.44 83 LEU A CA 1
ATOM 641 C C . LEU A 1 83 ? -8.663 -3.855 1.532 1.00 97.44 83 LEU A C 1
ATOM 643 O O . LEU A 1 83 ? -7.602 -3.722 0.921 1.00 97.44 83 LEU A O 1
ATOM 647 N N . ARG A 1 84 ? -9.110 -5.064 1.889 1.00 96.88 84 ARG A N 1
ATOM 648 C CA . ARG A 1 84 ? -8.396 -6.304 1.552 1.00 96.88 84 ARG A CA 1
ATOM 649 C C . ARG A 1 84 ? -8.362 -6.563 0.039 1.00 96.88 84 ARG A C 1
ATOM 651 O O . ARG A 1 84 ? -7.348 -7.040 -0.482 1.00 96.88 84 ARG A O 1
ATOM 658 N N . ARG A 1 85 ? -9.428 -6.194 -0.689 1.00 96.12 85 ARG A N 1
ATOM 659 C CA . ARG A 1 85 ? -9.452 -6.207 -2.164 1.00 96.12 85 ARG A CA 1
ATOM 660 C C . ARG A 1 85 ? -8.387 -5.273 -2.733 1.00 96.12 85 ARG A C 1
ATOM 662 O O . ARG A 1 85 ? -7.690 -5.679 -3.658 1.00 96.12 85 ARG A O 1
ATOM 669 N N . VAL A 1 86 ? -8.208 -4.076 -2.164 1.00 97.56 86 VAL A N 1
ATOM 670 C CA . VAL A 1 86 ? -7.123 -3.160 -2.568 1.00 97.56 86 VAL A CA 1
ATOM 671 C C . VAL A 1 86 ? -5.759 -3.822 -2.407 1.00 97.56 86 VAL A C 1
ATOM 673 O O . VAL A 1 86 ? -4.967 -3.794 -3.343 1.00 97.56 86 VAL A O 1
ATOM 676 N N . GLY A 1 87 ? -5.510 -4.488 -1.275 1.00 96.94 87 GLY A N 1
ATOM 677 C CA . GLY A 1 87 ? -4.283 -5.265 -1.067 1.00 96.94 87 GLY A CA 1
ATOM 678 C C . GLY A 1 87 ? -4.034 -6.272 -2.189 1.00 96.94 87 GLY A C 1
ATOM 679 O O . GLY A 1 87 ? -2.952 -6.306 -2.769 1.00 96.94 87 GLY A O 1
ATOM 680 N N . THR A 1 88 ? -5.065 -7.025 -2.572 1.00 95.31 88 THR A N 1
ATOM 681 C CA . THR A 1 88 ? -4.972 -7.987 -3.683 1.00 95.31 88 THR A CA 1
ATOM 682 C C . THR A 1 88 ? -4.668 -7.286 -5.016 1.00 95.31 88 THR A C 1
ATOM 684 O O . THR A 1 88 ? -3.777 -7.718 -5.745 1.00 95.31 88 THR A O 1
ATOM 687 N N . LEU A 1 89 ? -5.345 -6.168 -5.311 1.00 96.25 89 LEU A N 1
ATOM 688 C CA . LEU A 1 89 ? -5.159 -5.380 -6.540 1.00 96.25 89 LEU A CA 1
ATOM 689 C C . LEU A 1 89 ? -3.763 -4.773 -6.676 1.00 96.25 89 LEU A C 1
ATOM 691 O O . LEU A 1 89 ? -3.307 -4.567 -7.796 1.00 96.25 89 LEU A O 1
ATOM 695 N N . VAL A 1 90 ? -3.082 -4.477 -5.570 1.00 95.69 90 VAL A N 1
ATOM 696 C CA . VAL A 1 90 ? -1.705 -3.961 -5.608 1.00 95.69 90 VAL A CA 1
ATOM 697 C C . VAL A 1 90 ? -0.657 -5.068 -5.473 1.00 95.69 90 VAL A C 1
ATOM 699 O O . VAL A 1 90 ? 0.538 -4.783 -5.489 1.00 95.69 90 VAL A O 1
ATOM 702 N N . GLY A 1 91 ? -1.083 -6.333 -5.382 1.00 95.19 91 GLY A N 1
ATOM 703 C CA . GLY A 1 91 ? -0.207 -7.504 -5.368 1.00 95.19 91 GLY A CA 1
ATOM 704 C C . GLY A 1 91 ? 0.279 -7.930 -3.980 1.00 95.19 91 GLY A C 1
ATOM 705 O O . GLY A 1 91 ? 1.398 -8.443 -3.872 1.00 95.19 91 GLY A O 1
ATOM 706 N N . ILE A 1 92 ? -0.522 -7.701 -2.936 1.00 96.88 92 ILE A N 1
ATOM 707 C CA . ILE A 1 92 ? -0.347 -8.269 -1.592 1.00 96.88 92 ILE A CA 1
ATOM 708 C C . ILE A 1 92 ? -1.061 -9.618 -1.521 1.00 96.88 92 ILE A C 1
ATOM 710 O O . ILE A 1 92 ? -2.254 -9.726 -1.795 1.00 96.88 92 ILE A O 1
ATOM 714 N N . SER A 1 93 ? -0.324 -10.647 -1.117 1.00 96.88 93 SER A N 1
ATOM 715 C CA . SER A 1 93 ? -0.823 -11.997 -0.880 1.00 96.88 93 SER A CA 1
ATOM 7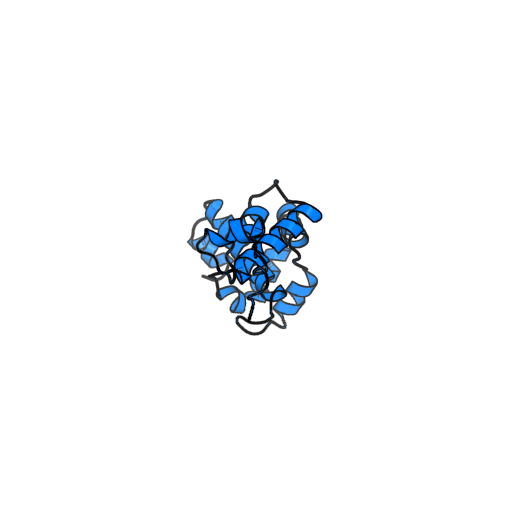16 C C . SER A 1 93 ? -0.880 -12.270 0.619 1.00 96.88 93 SER A C 1
ATOM 718 O O . SER A 1 93 ? 0.119 -12.130 1.326 1.00 96.88 93 SER A O 1
ATOM 720 N N . ALA A 1 94 ? -2.040 -12.729 1.095 1.00 96.19 94 ALA A N 1
ATOM 721 C CA . ALA A 1 94 ? -2.219 -13.163 2.480 1.00 96.19 94 ALA A CA 1
ATOM 722 C C . ALA A 1 94 ? -1.312 -14.354 2.841 1.00 96.19 94 ALA A C 1
ATOM 724 O O . ALA A 1 94 ? -0.866 -14.491 3.976 1.00 96.19 94 ALA A O 1
ATOM 725 N N . GLU A 1 95 ? -1.026 -15.237 1.880 1.00 97.00 95 GLU A N 1
ATOM 726 C CA . GLU A 1 95 ? -0.111 -16.365 2.074 1.00 97.00 95 GLU A CA 1
ATOM 727 C C . GLU A 1 95 ? 1.330 -15.889 2.248 1.00 97.00 95 GLU A C 1
ATOM 729 O O . GLU A 1 95 ? 2.004 -16.285 3.198 1.00 97.00 95 GLU A O 1
ATOM 734 N N . ARG A 1 96 ? 1.788 -14.983 1.378 1.00 96.75 96 ARG A N 1
ATOM 735 C CA . ARG A 1 96 ? 3.130 -14.401 1.491 1.00 96.75 96 ARG A CA 1
ATOM 736 C C . ARG A 1 96 ? 3.279 -13.605 2.783 1.00 96.75 96 ARG A C 1
ATOM 738 O O . ARG A 1 96 ? 4.318 -13.704 3.428 1.00 96.75 96 ARG A O 1
ATOM 745 N N . LEU A 1 97 ? 2.248 -12.858 3.180 1.00 96.31 97 LEU A N 1
ATOM 746 C CA . LEU A 1 97 ? 2.257 -12.108 4.432 1.00 96.31 97 LEU A CA 1
ATOM 747 C C . LEU A 1 97 ? 2.324 -13.039 5.650 1.00 96.31 97 LEU A C 1
ATOM 749 O O . LEU A 1 97 ? 3.130 -12.798 6.543 1.00 96.31 97 LEU A O 1
ATOM 753 N N . ARG A 1 98 ? 1.560 -14.143 5.650 1.00 97.00 98 ARG A N 1
ATOM 754 C CA . ARG A 1 98 ? 1.679 -15.219 6.652 1.00 97.00 98 ARG A CA 1
ATOM 755 C C . ARG A 1 98 ? 3.081 -15.813 6.698 1.00 97.00 98 ARG A C 1
ATOM 757 O O . ARG A 1 98 ? 3.626 -16.013 7.777 1.00 97.00 98 ARG A O 1
ATOM 764 N N . HIS A 1 99 ? 3.690 -16.066 5.543 1.00 96.75 99 HIS A N 1
ATOM 765 C CA . HIS A 1 99 ? 5.063 -16.553 5.489 1.00 96.75 99 HIS A CA 1
ATOM 766 C C . HIS A 1 99 ? 6.042 -15.544 6.112 1.00 96.75 99 HIS A C 1
ATOM 768 O O . HIS A 1 99 ? 6.821 -15.920 6.984 1.00 96.75 99 HIS A O 1
ATOM 774 N N . TRP A 1 100 ? 5.969 -14.262 5.743 1.00 95.69 100 TRP A N 1
ATOM 775 C CA . TRP A 1 100 ? 6.854 -13.220 6.283 1.00 95.69 100 TRP A CA 1
ATOM 776 C C . TRP A 1 100 ? 6.601 -12.861 7.745 1.00 95.69 100 TRP A C 1
ATOM 778 O O . TRP A 1 100 ? 7.522 -12.403 8.417 1.00 95.69 100 TRP A O 1
ATOM 788 N N . ALA A 1 101 ? 5.409 -13.126 8.276 1.00 94.94 101 ALA A N 1
ATOM 789 C CA . ALA A 1 101 ? 5.144 -13.025 9.709 1.00 94.94 101 ALA A CA 1
ATOM 790 C C . ALA A 1 101 ? 6.030 -13.973 10.542 1.00 94.94 101 ALA A C 1
ATOM 792 O O . ALA A 1 101 ? 6.381 -13.652 11.678 1.00 94.94 101 ALA A O 1
ATOM 793 N N . HIS A 1 102 ? 6.424 -15.117 9.976 1.00 95.38 102 HIS A N 1
ATOM 794 C CA . HIS A 1 102 ? 7.298 -16.097 10.632 1.00 95.38 102 HIS A CA 1
ATOM 795 C C . HIS A 1 102 ? 8.734 -16.086 10.092 1.00 95.38 102 HIS A C 1
ATOM 797 O O . HIS A 1 102 ? 9.673 -16.405 10.819 1.00 95.38 102 HIS A O 1
ATOM 803 N N . HIS A 1 103 ? 8.909 -15.694 8.832 1.00 95.44 103 HIS A N 1
ATOM 804 C CA . HIS A 1 103 ? 10.180 -15.684 8.112 1.00 95.44 103 HIS A CA 1
ATOM 805 C C . HIS A 1 103 ? 10.351 -14.347 7.382 1.00 95.44 103 HIS A C 1
ATOM 807 O O . HIS A 1 103 ? 10.186 -14.284 6.159 1.00 95.44 103 HIS A O 1
ATOM 813 N N . PRO A 1 104 ? 10.609 -13.252 8.115 1.00 93.88 104 PRO A N 1
ATOM 814 C CA . PRO A 1 104 ? 10.647 -11.924 7.525 1.00 93.88 104 PRO A CA 1
ATOM 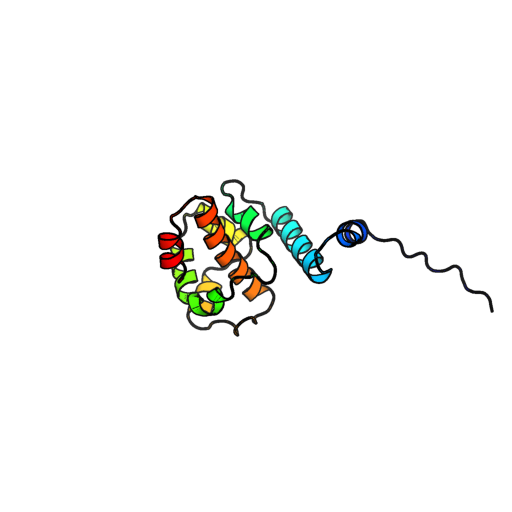815 C C . PRO A 1 104 ? 11.787 -11.798 6.503 1.00 93.88 104 PRO A C 1
ATOM 817 O O . PRO A 1 104 ? 12.841 -12.423 6.670 1.00 93.88 104 PRO A O 1
ATOM 820 N N . PRO A 1 105 ? 11.614 -10.985 5.445 1.00 92.25 105 PRO A N 1
ATOM 821 C CA . PRO A 1 105 ? 12.716 -10.653 4.554 1.00 92.25 105 PRO A CA 1
ATOM 822 C C . PRO A 1 105 ? 13.819 -9.909 5.330 1.00 92.25 105 PRO A C 1
ATOM 824 O O . PRO A 1 105 ? 13.546 -9.336 6.388 1.00 92.25 105 PRO A O 1
ATOM 827 N N . PRO A 1 106 ? 15.057 -9.855 4.803 1.00 90.19 106 PRO A N 1
ATOM 828 C CA . PRO A 1 106 ? 16.121 -9.065 5.413 1.00 90.19 106 PRO A CA 1
ATOM 829 C C . PRO A 1 106 ? 15.690 -7.611 5.641 1.00 90.19 106 PRO A C 1
ATOM 831 O O . PRO A 1 106 ? 14.965 -7.042 4.814 1.00 90.19 106 PRO A O 1
ATOM 834 N N . PHE A 1 107 ? 16.176 -7.010 6.730 1.00 87.38 107 PHE A N 1
ATOM 835 C CA . PHE A 1 107 ? 15.886 -5.619 7.082 1.00 87.38 107 PHE A CA 1
ATOM 836 C C . PHE A 1 107 ? 16.220 -4.683 5.915 1.00 87.38 107 PHE A C 1
ATOM 838 O O . PHE A 1 107 ? 17.337 -4.724 5.395 1.00 87.38 107 PHE A O 1
ATOM 845 N N . GLY A 1 108 ? 15.251 -3.884 5.456 1.00 82.75 108 GLY A N 1
ATOM 846 C CA . GLY A 1 108 ? 15.418 -3.012 4.284 1.00 82.75 108 GLY A CA 1
ATOM 847 C C . GLY A 1 108 ? 15.713 -3.732 2.952 1.00 82.75 108 GLY A C 1
ATOM 848 O O . GLY A 1 108 ? 15.918 -3.073 1.936 1.00 82.75 108 GLY A O 1
ATOM 849 N N . GLY A 1 109 ? 15.728 -5.068 2.932 1.00 85.50 109 GLY A N 1
ATOM 850 C CA . GLY A 1 109 ? 16.034 -5.913 1.777 1.00 85.50 109 GLY A CA 1
ATOM 851 C C . GLY A 1 109 ? 14.793 -6.572 1.169 1.00 85.50 109 GLY A C 1
ATOM 852 O O . GLY A 1 109 ? 13.681 -6.062 1.280 1.00 85.50 109 GLY A O 1
ATOM 853 N N . GLY A 1 110 ? 14.971 -7.715 0.498 1.00 83.75 110 GLY A N 1
ATOM 854 C CA . GLY A 1 110 ? 13.862 -8.490 -0.090 1.00 83.75 110 GLY A CA 1
ATOM 855 C C . GLY A 1 110 ? 13.312 -7.951 -1.421 1.00 83.75 110 GLY A C 1
ATOM 856 O O . GLY A 1 110 ? 12.295 -8.439 -1.913 1.00 83.75 110 GLY A O 1
ATOM 857 N N . GLY A 1 111 ? 13.988 -6.963 -2.016 1.00 90.19 111 GLY A N 1
ATOM 858 C CA . GLY A 1 111 ? 13.688 -6.441 -3.350 1.00 90.19 111 GLY A CA 1
ATOM 859 C C . GLY A 1 111 ? 12.312 -5.778 -3.477 1.00 90.19 111 GLY A C 1
ATOM 860 O O . GLY A 1 111 ? 11.689 -5.375 -2.495 1.00 90.19 111 GLY A O 1
ATOM 861 N N . ALA A 1 112 ? 11.832 -5.678 -4.719 1.00 89.81 112 ALA A N 1
ATOM 862 C CA . ALA A 1 112 ? 10.595 -4.968 -5.049 1.00 89.81 112 ALA A CA 1
ATOM 863 C C . ALA A 1 112 ? 9.334 -5.586 -4.413 1.00 89.81 112 ALA A C 1
ATOM 865 O O . ALA A 1 112 ? 8.361 -4.873 -4.171 1.00 89.81 112 ALA A O 1
ATOM 866 N N . GLU A 1 113 ? 9.331 -6.898 -4.137 1.00 92.62 113 GLU A N 1
ATOM 867 C CA . GLU A 1 113 ? 8.210 -7.548 -3.448 1.00 92.62 113 GLU A CA 1
ATOM 868 C C . GLU A 1 113 ? 8.147 -7.087 -1.990 1.00 92.62 113 GLU A C 1
ATOM 870 O O . GLU A 1 113 ? 7.112 -6.587 -1.564 1.00 92.62 113 GLU A O 1
ATOM 875 N N . ALA A 1 114 ? 9.246 -7.165 -1.231 1.00 92.56 114 ALA A N 1
ATOM 876 C CA . ALA A 1 114 ? 9.243 -6.717 0.163 1.00 92.56 114 ALA A CA 1
ATOM 877 C C . ALA A 1 114 ? 8.925 -5.222 0.274 1.00 92.56 114 ALA A C 1
ATOM 879 O O . ALA A 1 114 ? 8.116 -4.816 1.108 1.00 92.56 114 ALA A O 1
ATOM 880 N N . GLU A 1 115 ? 9.485 -4.406 -0.620 1.00 91.88 115 GLU A N 1
ATOM 881 C CA . GLU A 1 115 ? 9.184 -2.978 -0.691 1.00 91.88 115 GLU A CA 1
ATOM 882 C C . GLU A 1 115 ? 7.687 -2.706 -0.907 1.00 91.88 115 GLU A C 1
ATOM 884 O O . GLU A 1 115 ? 7.107 -1.881 -0.203 1.00 91.88 115 GLU A O 1
ATOM 889 N N . ARG A 1 116 ? 7.026 -3.430 -1.818 1.00 93.25 116 ARG A N 1
ATOM 890 C CA . ARG A 1 116 ? 5.577 -3.310 -2.052 1.00 93.25 116 ARG A CA 1
ATOM 891 C C . ARG A 1 116 ? 4.771 -3.543 -0.774 1.00 93.25 116 ARG A C 1
ATOM 893 O O . ARG A 1 116 ? 3.841 -2.790 -0.501 1.00 93.25 116 ARG A O 1
ATOM 900 N N . TYR A 1 117 ? 5.133 -4.543 0.021 1.00 95.00 117 TYR A N 1
ATOM 901 C CA . TYR A 1 117 ? 4.430 -4.848 1.268 1.00 95.00 117 TYR A CA 1
ATOM 902 C C . TYR A 1 117 ? 4.676 -3.775 2.326 1.00 95.00 117 TYR A C 1
ATOM 904 O O . TYR A 1 117 ? 3.722 -3.337 2.967 1.00 95.00 117 TYR A O 1
ATOM 912 N N . ARG A 1 118 ? 5.915 -3.278 2.452 1.00 93.81 118 ARG A N 1
ATOM 913 C CA . ARG A 1 118 ? 6.215 -2.138 3.337 1.00 93.81 118 ARG A CA 1
ATOM 914 C C . ARG A 1 118 ? 5.387 -0.913 2.965 1.00 93.81 118 ARG A C 1
ATOM 916 O O . ARG A 1 118 ? 4.840 -0.246 3.838 1.00 93.81 118 ARG A O 1
ATOM 923 N N . ARG A 1 119 ? 5.265 -0.633 1.665 1.00 94.31 119 ARG A N 1
ATOM 924 C CA . ARG A 1 119 ? 4.458 0.483 1.158 1.00 94.31 119 ARG A CA 1
ATOM 925 C C . ARG A 1 119 ? 2.980 0.296 1.446 1.00 94.31 119 ARG A C 1
ATOM 927 O O . ARG A 1 119 ? 2.328 1.257 1.822 1.00 94.31 119 ARG A O 1
ATOM 934 N N . PHE A 1 120 ? 2.453 -0.919 1.303 1.00 95.69 120 PHE A N 1
ATOM 935 C CA . PHE A 1 120 ? 1.055 -1.180 1.636 1.00 95.69 120 PHE A CA 1
ATOM 936 C C . PHE A 1 120 ? 0.776 -0.984 3.126 1.00 95.69 120 PHE A C 1
ATOM 938 O O . PHE A 1 120 ? -0.203 -0.336 3.472 1.00 95.69 120 PHE A O 1
ATOM 945 N N . PHE A 1 121 ? 1.663 -1.450 4.008 1.00 95.31 121 PHE A N 1
ATOM 946 C CA . PHE A 1 121 ? 1.529 -1.179 5.439 1.00 95.31 121 PHE A CA 1
ATOM 947 C C . PHE A 1 121 ? 1.593 0.320 5.752 1.00 95.31 121 PHE A C 1
ATOM 949 O O . PHE A 1 121 ? 0.750 0.827 6.482 1.00 95.31 121 PHE A O 1
ATOM 956 N N . ALA A 1 122 ? 2.543 1.051 5.161 1.00 94.31 122 ALA A N 1
ATOM 957 C CA . ALA A 1 122 ? 2.614 2.502 5.315 1.00 94.31 122 ALA A CA 1
ATOM 958 C C . ALA A 1 122 ? 1.340 3.201 4.802 1.00 94.31 122 ALA A C 1
ATOM 960 O O . ALA A 1 122 ? 0.865 4.136 5.437 1.00 94.31 122 ALA A O 1
ATOM 961 N N . ALA A 1 123 ? 0.746 2.723 3.707 1.00 95.56 123 ALA A N 1
ATOM 962 C CA . ALA A 1 123 ? -0.516 3.246 3.195 1.00 95.56 123 ALA A CA 1
ATOM 963 C C . ALA A 1 123 ? -1.694 3.009 4.158 1.00 95.56 123 ALA A C 1
ATOM 965 O O . ALA A 1 123 ? -2.561 3.870 4.246 1.00 95.56 123 ALA A O 1
ATOM 966 N N . LEU A 1 124 ? -1.711 1.899 4.910 1.00 95.88 124 LEU A N 1
ATOM 967 C CA . LEU A 1 124 ? -2.704 1.664 5.970 1.00 95.88 124 LEU A CA 1
ATOM 968 C C . LEU A 1 124 ? -2.547 2.660 7.126 1.00 95.88 124 LEU A C 1
ATOM 970 O O . LEU A 1 124 ? -3.532 3.236 7.575 1.00 95.88 124 LEU A O 1
ATOM 974 N N . VAL A 1 125 ? -1.307 2.930 7.551 1.00 94.19 125 VAL A N 1
ATOM 975 C CA . VAL A 1 125 ? -1.027 3.966 8.562 1.00 94.19 125 VAL A CA 1
ATOM 976 C C . VAL A 1 125 ? -1.518 5.330 8.077 1.00 94.19 125 VAL A C 1
ATOM 978 O O . VAL A 1 125 ? -2.191 6.045 8.813 1.00 94.19 125 VAL A O 1
ATOM 981 N N . LEU A 1 126 ? -1.199 5.690 6.830 1.00 94.00 126 LEU A N 1
ATOM 982 C CA . LEU A 1 126 ? -1.630 6.957 6.239 1.00 94.00 126 LEU A CA 1
ATOM 983 C C . LEU A 1 126 ? -3.151 7.042 6.107 1.00 94.00 126 LEU A C 1
ATOM 985 O O . LEU A 1 126 ? -3.694 8.116 6.337 1.00 94.00 126 LEU A O 1
ATOM 989 N N . LEU A 1 127 ? -3.825 5.935 5.778 1.00 96.50 127 LEU A N 1
ATOM 990 C CA . LEU A 1 127 ? -5.284 5.876 5.713 1.00 96.50 127 LEU A CA 1
ATOM 991 C C . LEU A 1 127 ? -5.892 6.257 7.064 1.00 96.50 127 LEU A C 1
ATOM 993 O O . LEU A 1 127 ? -6.717 7.159 7.136 1.00 96.50 127 LEU A O 1
ATOM 997 N N . ASP A 1 128 ? -5.409 5.646 8.142 1.00 95.94 128 ASP A N 1
ATOM 998 C CA . ASP A 1 128 ? -5.889 5.935 9.492 1.00 95.94 128 ASP A CA 1
ATOM 999 C C . ASP A 1 128 ? -5.627 7.387 9.920 1.00 95.94 128 ASP A C 1
ATOM 1001 O O . ASP A 1 128 ? -6.434 7.976 10.640 1.00 95.94 128 ASP A O 1
ATOM 1005 N N . VAL A 1 129 ? -4.522 7.978 9.457 1.00 94.06 129 VAL A N 1
ATOM 1006 C CA . VAL A 1 129 ? -4.203 9.392 9.700 1.00 94.06 129 VAL A CA 1
ATOM 1007 C C . VAL A 1 129 ? -5.153 10.325 8.944 1.00 94.06 129 VAL A C 1
ATOM 1009 O O . VAL A 1 129 ? -5.631 11.287 9.542 1.00 94.06 129 VAL A O 1
ATOM 1012 N N . ILE A 1 130 ? -5.443 10.069 7.662 1.00 96.31 130 ILE A N 1
ATOM 1013 C CA . ILE A 1 130 ? -6.361 10.925 6.884 1.00 96.31 130 ILE A CA 1
ATOM 1014 C C . ILE A 1 130 ? -7.828 10.742 7.290 1.00 96.31 130 ILE A C 1
ATOM 1016 O O . ILE A 1 130 ? -8.620 11.660 7.117 1.00 96.31 130 ILE A O 1
ATOM 1020 N N . GLU A 1 131 ? -8.177 9.595 7.875 1.00 96.38 131 GLU A N 1
ATOM 1021 C CA . GLU A 1 131 ? -9.473 9.345 8.520 1.00 96.38 131 GLU A CA 1
ATOM 1022 C C . GLU A 1 131 ? -9.583 10.012 9.909 1.00 96.38 131 GLU A C 1
ATOM 1024 O O . GLU A 1 131 ? -10.525 9.747 10.655 1.00 96.38 131 GLU A O 1
ATOM 1029 N N . GLU A 1 132 ? -8.617 10.860 10.278 1.00 96.38 132 GLU A N 1
ATOM 1030 C CA . GLU A 1 132 ? -8.587 11.641 11.520 1.00 96.38 132 GLU A CA 1
ATOM 1031 C C . GLU A 1 132 ? -8.632 10.788 12.802 1.00 96.38 132 GLU A C 1
ATOM 1033 O O . GLU A 1 132 ? -9.082 11.232 13.867 1.00 96.38 132 GLU A O 1
ATOM 1038 N N . LYS A 1 133 ? -8.120 9.550 12.754 1.00 96.69 133 LYS A N 1
ATOM 1039 C CA . LYS A 1 133 ? -7.967 8.741 13.969 1.00 96.69 133 LYS A CA 1
ATOM 1040 C C . LYS A 1 133 ? -6.948 9.396 14.895 1.00 96.69 133 LYS A C 1
ATOM 1042 O O . LYS A 1 133 ? -5.943 9.969 14.475 1.00 96.69 133 LYS A O 1
ATOM 1047 N N . LYS A 1 134 ? -7.184 9.278 16.204 1.00 95.81 134 LYS A N 1
ATOM 1048 C CA . LYS A 1 134 ? -6.265 9.809 17.219 1.00 95.81 134 LYS A CA 1
ATOM 1049 C C . LYS A 1 134 ? -4.871 9.221 17.009 1.00 95.81 134 LYS A C 1
ATOM 1051 O O . LYS A 1 134 ? -4.727 8.003 16.936 1.00 95.81 134 LYS A O 1
ATOM 1056 N N . VAL A 1 135 ? -3.846 10.072 17.035 1.00 92.06 135 VAL A N 1
ATOM 1057 C CA . VAL A 1 135 ? -2.442 9.654 16.865 1.00 92.06 135 VAL A CA 1
ATOM 1058 C C . VAL A 1 135 ? -2.066 8.529 17.830 1.00 92.06 135 VAL A C 1
ATOM 1060 O O . VAL A 1 135 ? -1.442 7.564 17.413 1.00 92.06 135 VAL A O 1
ATOM 1063 N N . ALA A 1 136 ? -2.511 8.593 19.089 1.00 93.31 136 ALA A N 1
ATOM 1064 C CA . ALA A 1 136 ? -2.267 7.535 20.073 1.00 93.31 136 ALA A CA 1
ATOM 1065 C C . ALA A 1 136 ? -2.884 6.179 19.673 1.00 93.31 136 ALA A C 1
ATOM 1067 O O . ALA A 1 136 ? -2.292 5.134 19.925 1.00 93.31 136 ALA A O 1
ATOM 1068 N N . THR A 1 137 ? -4.052 6.188 19.024 1.00 94.06 137 THR A N 1
ATOM 1069 C CA . THR A 1 137 ? -4.699 4.973 18.510 1.00 94.06 137 THR A CA 1
ATOM 1070 C C . THR A 1 137 ? -3.892 4.392 17.355 1.00 94.06 137 THR A C 1
ATOM 1072 O O . THR A 1 137 ? -3.539 3.216 17.407 1.00 94.06 137 THR A O 1
ATOM 1075 N N . VAL A 1 138 ? -3.526 5.223 16.372 1.00 92.38 138 VAL A N 1
ATOM 1076 C CA . VAL A 1 138 ? -2.675 4.816 15.239 1.00 92.38 138 VAL A CA 1
ATOM 1077 C C . VAL A 1 138 ? -1.344 4.256 15.749 1.00 92.38 138 VAL A C 1
ATOM 1079 O O . VAL A 1 138 ? -0.920 3.174 15.354 1.00 92.38 138 VAL A O 1
ATOM 1082 N N . ALA A 1 139 ? -0.721 4.943 16.700 1.00 88.94 139 ALA A N 1
ATOM 1083 C CA . ALA A 1 139 ? 0.523 4.517 17.315 1.00 88.94 139 ALA A CA 1
ATOM 1084 C C . ALA A 1 139 ? 0.394 3.119 17.945 1.00 88.94 139 ALA A C 1
ATOM 1086 O O . ALA A 1 139 ? 1.092 2.184 17.550 1.00 88.94 13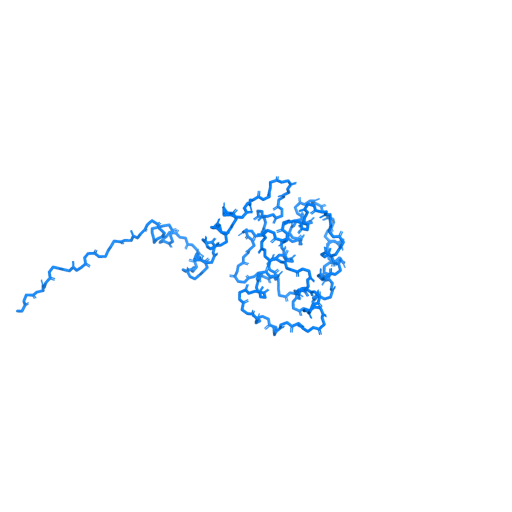9 ALA A O 1
ATOM 1087 N N . SER A 1 140 ? -0.607 2.921 18.804 1.00 90.75 140 SER A N 1
ATOM 1088 C CA . SER A 1 140 ? -0.835 1.629 19.459 1.00 90.75 140 SER A CA 1
ATOM 1089 C C . SER A 1 140 ? -1.133 0.478 18.482 1.00 90.75 140 SER A C 1
ATOM 1091 O O . SER A 1 140 ? -0.675 -0.653 18.696 1.00 90.75 140 SER A O 1
ATOM 1093 N N . GLU A 1 141 ? -1.852 0.759 17.390 1.00 90.38 141 GLU A N 1
ATOM 1094 C CA . GLU A 1 141 ? -2.254 -0.245 16.401 1.00 90.38 141 GLU A CA 1
ATOM 1095 C C . GLU A 1 141 ? -1.055 -0.724 15.575 1.00 90.38 141 GLU A C 1
ATOM 1097 O O . GLU A 1 141 ? -0.828 -1.934 15.449 1.00 90.38 141 GLU A O 1
ATOM 1102 N N . TYR A 1 142 ? -0.238 0.213 15.081 1.00 88.38 142 TYR A N 1
ATOM 1103 C CA . TYR A 1 142 ? 0.875 -0.071 14.167 1.00 88.38 142 TYR A CA 1
ATOM 1104 C C . TYR A 1 142 ? 2.242 -0.218 14.859 1.00 88.38 142 TYR A C 1
ATOM 1106 O O . TYR A 1 142 ? 3.187 -0.677 14.219 1.00 88.38 142 TYR A O 1
ATOM 1114 N N . GLY A 1 143 ? 2.347 0.052 16.166 1.00 73.44 143 GLY A N 1
ATOM 1115 C CA . GLY A 1 143 ? 3.575 -0.123 16.954 1.00 73.44 143 GLY A CA 1
ATOM 1116 C C . GLY A 1 143 ? 4.461 1.121 17.042 1.00 73.44 143 GLY A C 1
ATOM 1117 O O . GLY A 1 143 ? 5.671 1.023 16.837 1.00 73.44 143 GLY A O 1
ATOM 1118 N N . GLN A 1 144 ? 3.864 2.277 17.323 1.00 57.72 144 GLN A N 1
ATOM 1119 C CA . GLN A 1 144 ? 4.549 3.503 17.743 1.00 57.72 144 GLN A CA 1
ATOM 1120 C C . GLN A 1 144 ? 4.210 3.814 19.202 1.00 57.72 144 GLN A C 1
ATOM 1122 O O . GLN A 1 144 ? 3.077 3.488 19.627 1.00 57.72 144 GLN A O 1
#

pLDDT: mean 88.01, std 11.76, range [40.41, 97.94]